Protein AF-A0A7W1HZV4-F1 (afdb_monomer_lite)

pLDDT: mean 91.13, std 12.48, range [57.09, 98.56]

Structure (mmCIF, N/CA/C/O backbone):
data_AF-A0A7W1HZV4-F1
#
_entry.id   AF-A0A7W1HZV4-F1
#
loop_
_atom_site.group_PDB
_atom_site.id
_atom_site.type_symbol
_atom_site.label_atom_id
_atom_site.label_alt_id
_atom_site.label_comp_id
_atom_site.label_asym_id
_atom_site.label_entity_id
_atom_site.label_seq_id
_atom_site.pdbx_PDB_ins_code
_atom_site.Cartn_x
_atom_site.Cartn_y
_atom_site.Cartn_z
_atom_site.occupancy
_atom_site.B_iso_or_equiv
_atom_site.auth_seq_id
_atom_site.auth_comp_id
_atom_site.auth_asym_id
_atom_site.auth_atom_id
_atom_site.pdbx_PDB_model_num
ATOM 1 N N . ARG A 1 1 ? -14.828 14.878 29.912 1.00 62.75 1 ARG A N 1
ATOM 2 C CA . ARG A 1 1 ? -13.774 13.924 30.340 1.00 62.75 1 ARG A CA 1
ATOM 3 C C . ARG A 1 1 ? -13.865 12.704 29.435 1.00 62.75 1 ARG A C 1
ATOM 5 O O . ARG A 1 1 ? -14.983 12.271 29.196 1.00 62.75 1 ARG A O 1
ATOM 12 N N . GLN A 1 2 ? -12.748 12.208 28.901 1.00 77.06 2 GLN A N 1
ATOM 13 C CA . GLN A 1 2 ? -12.726 10.921 28.188 1.00 77.06 2 GLN A CA 1
ATOM 14 C C . GLN A 1 2 ? -12.885 9.762 29.192 1.00 77.06 2 GLN A C 1
ATOM 16 O O . GLN A 1 2 ? -12.578 9.943 30.370 1.00 77.06 2 GLN A O 1
ATOM 21 N N . SER A 1 3 ? -13.397 8.609 28.743 1.00 88.19 3 SER A N 1
ATOM 22 C CA . SER A 1 3 ? -13.813 7.478 29.595 1.00 88.19 3 SER A CA 1
ATOM 23 C C . SER A 1 3 ? -12.667 6.701 30.254 1.00 88.19 3 SER A C 1
ATOM 25 O O . SER A 1 3 ? -12.915 5.979 31.212 1.00 88.19 3 SER A O 1
ATOM 27 N N . GLY A 1 4 ? -11.427 6.837 29.766 1.00 91.94 4 GLY A N 1
ATOM 28 C CA . GLY A 1 4 ? -10.274 6.082 30.277 1.00 91.94 4 GLY A CA 1
ATOM 29 C C . GLY A 1 4 ? -10.268 4.597 29.891 1.00 91.94 4 GLY A C 1
ATOM 30 O O . GLY A 1 4 ? -9.526 3.822 30.488 1.00 91.94 4 GLY A O 1
ATOM 31 N N . ASP A 1 5 ? -11.073 4.190 28.905 1.00 95.62 5 ASP A N 1
ATOM 32 C CA . ASP A 1 5 ? -11.137 2.803 28.435 1.00 95.62 5 ASP A CA 1
ATOM 33 C C . ASP A 1 5 ? -9.933 2.448 27.547 1.00 95.62 5 ASP A C 1
ATOM 35 O O . ASP A 1 5 ? -9.954 2.573 26.320 1.00 95.62 5 ASP A O 1
ATOM 39 N N . VAL A 1 6 ? -8.851 2.019 28.195 1.00 95.25 6 VAL A N 1
ATOM 40 C CA . VAL A 1 6 ? -7.590 1.660 27.532 1.00 95.25 6 VAL A CA 1
ATOM 41 C C . VAL A 1 6 ? -7.748 0.426 26.639 1.00 95.25 6 VAL A C 1
ATOM 43 O O . VAL A 1 6 ? -7.183 0.386 25.546 1.00 95.25 6 VAL A O 1
ATOM 46 N N . LEU A 1 7 ? -8.521 -0.576 27.071 1.00 96.50 7 LEU A N 1
ATOM 47 C CA . LEU A 1 7 ? -8.695 -1.816 26.309 1.00 96.50 7 LEU A CA 1
ATOM 48 C C . LEU A 1 7 ? -9.557 -1.588 25.061 1.00 96.50 7 LEU A C 1
ATOM 50 O O . LEU A 1 7 ? -9.217 -2.098 23.991 1.00 96.50 7 LEU A O 1
ATOM 54 N N . GLY A 1 8 ? -10.614 -0.778 25.161 1.00 96.56 8 GLY A N 1
ATOM 55 C CA . GLY A 1 8 ? -11.421 -0.367 24.011 1.00 96.56 8 GLY A CA 1
ATOM 56 C C . GLY A 1 8 ? -10.635 0.485 23.009 1.00 96.56 8 GLY A C 1
ATOM 57 O O . GLY A 1 8 ? -10.703 0.251 21.797 1.00 96.56 8 GLY A O 1
ATOM 58 N N . ALA A 1 9 ? -9.810 1.416 23.502 1.00 96.38 9 ALA A N 1
ATOM 59 C CA . ALA A 1 9 ? -8.919 2.205 22.65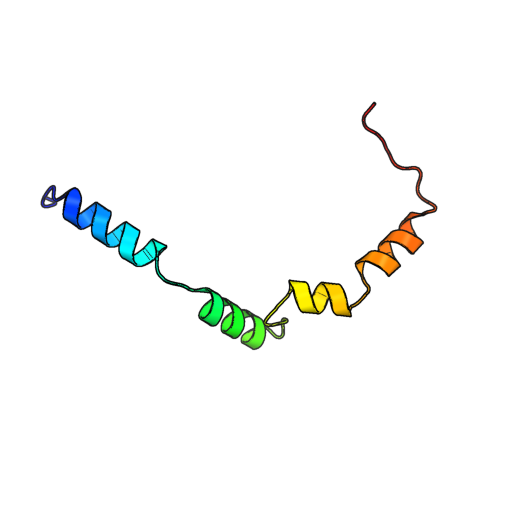1 1.00 96.38 9 ALA A CA 1
ATOM 60 C C . ALA A 1 9 ? -7.904 1.317 21.910 1.00 96.38 9 ALA A C 1
ATOM 62 O O . ALA A 1 9 ? -7.706 1.465 20.704 1.00 96.38 9 ALA A O 1
ATOM 63 N N . HIS A 1 10 ? -7.303 0.348 22.607 1.00 97.12 10 HIS A N 1
ATOM 64 C CA . HIS A 1 10 ? -6.373 -0.603 22.004 1.00 97.12 10 HIS A CA 1
ATOM 65 C C . HIS A 1 10 ? -7.042 -1.476 20.933 1.00 97.12 10 HIS A C 1
ATOM 67 O O . HIS A 1 10 ? -6.488 -1.638 19.845 1.00 97.12 10 HIS A O 1
ATOM 73 N N . ARG A 1 11 ? -8.253 -1.986 21.203 1.00 97.81 11 ARG A N 1
ATOM 74 C CA . ARG A 1 11 ? -9.027 -2.775 20.233 1.00 97.81 11 ARG A CA 1
ATOM 75 C C . ARG A 1 11 ? -9.276 -1.990 18.947 1.00 97.81 11 ARG A C 1
ATOM 77 O O . ARG A 1 11 ? -8.999 -2.506 17.873 1.00 97.81 11 ARG A O 1
ATOM 84 N N . THR A 1 12 ? -9.697 -0.732 19.070 1.00 97.69 12 THR A N 1
ATOM 85 C CA . THR A 1 12 ? -9.944 0.155 17.920 1.00 97.69 12 THR A CA 1
ATOM 86 C C . THR A 1 12 ? -8.718 0.271 17.010 1.00 97.69 12 THR A C 1
ATOM 88 O O . THR A 1 12 ? -8.836 0.204 15.788 1.00 97.69 12 THR A O 1
ATOM 91 N N . LEU A 1 13 ? -7.526 0.419 17.597 1.00 98.31 13 LEU A N 1
ATOM 92 C CA . LEU A 1 13 ? -6.282 0.500 16.829 1.00 98.31 13 LEU A CA 1
ATOM 93 C C . LEU A 1 13 ? -5.934 -0.825 16.145 1.00 98.31 13 LEU A C 1
ATOM 95 O O . LEU A 1 13 ? -5.502 -0.814 14.994 1.00 98.31 13 LEU A O 1
ATOM 99 N N . LEU A 1 14 ? -6.122 -1.955 16.831 1.00 98.56 14 LEU A N 1
ATOM 100 C CA . LEU A 1 14 ? -5.852 -3.269 16.250 1.00 98.56 14 LEU A CA 1
ATOM 101 C C . LEU A 1 14 ? -6.804 -3.605 15.101 1.00 98.56 14 LEU A C 1
ATOM 103 O O . LEU A 1 14 ? -6.350 -4.152 14.099 1.00 98.56 14 LEU A O 1
ATOM 107 N N . ASP A 1 15 ? -8.082 -3.245 15.209 1.00 98.50 15 ASP A N 1
ATOM 108 C CA . ASP A 1 15 ? -9.063 -3.475 14.146 1.00 98.50 15 ASP A CA 1
ATOM 109 C C . ASP A 1 15 ? -8.690 -2.679 12.879 1.00 98.50 15 ASP A C 1
ATOM 111 O O . ASP A 1 15 ? -8.704 -3.210 11.765 1.00 98.50 15 ASP A O 1
ATOM 115 N N . ALA A 1 16 ? -8.253 -1.425 13.045 1.00 98.38 16 ALA A N 1
ATOM 116 C CA . ALA A 1 16 ? -7.739 -0.615 11.942 1.00 98.38 16 ALA A CA 1
ATOM 117 C C . ALA A 1 16 ? -6.438 -1.189 11.352 1.00 98.38 16 ALA A C 1
ATOM 119 O O . ALA A 1 16 ? -6.313 -1.305 10.135 1.00 98.38 16 ALA A O 1
ATOM 120 N N . TYR A 1 17 ? -5.482 -1.581 12.199 1.00 98.00 17 TYR A N 1
ATOM 121 C CA . TYR A 1 17 ? -4.198 -2.146 11.770 1.00 98.00 17 TYR A CA 1
ATOM 122 C C . TYR A 1 17 ? -4.355 -3.465 11.002 1.00 98.00 17 TYR A C 1
ATOM 124 O O . TYR A 1 17 ? -3.658 -3.695 10.015 1.00 98.00 17 TYR A O 1
ATOM 132 N N . ALA A 1 18 ? -5.276 -4.326 11.438 1.00 98.19 18 ALA A N 1
ATOM 133 C CA . ALA A 1 18 ? -5.529 -5.621 10.816 1.00 98.19 18 ALA A CA 1
ATOM 134 C C . ALA A 1 18 ? -6.286 -5.518 9.481 1.00 98.19 1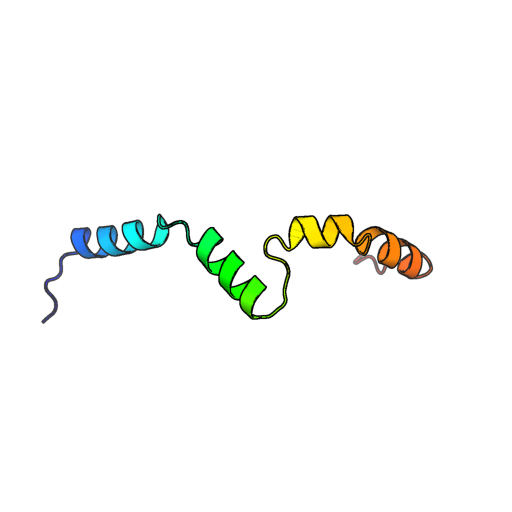8 ALA A C 1
ATOM 136 O O . ALA A 1 18 ? -6.400 -6.511 8.759 1.00 98.19 18 ALA A O 1
ATOM 137 N N . THR A 1 19 ? -6.812 -4.340 9.140 1.00 98.50 19 THR A N 1
ATOM 138 C CA . THR A 1 19 ? -7.546 -4.143 7.892 1.00 98.50 19 THR A CA 1
ATOM 139 C C . THR A 1 19 ? -6.590 -4.178 6.701 1.00 98.50 19 THR A C 1
ATOM 141 O O . THR A 1 19 ? -5.709 -3.330 6.552 1.00 98.50 19 THR A O 1
ATOM 144 N N . ASP A 1 20 ? -6.798 -5.136 5.798 1.00 98.25 20 ASP A N 1
ATOM 145 C CA . ASP A 1 20 ? -6.043 -5.200 4.552 1.00 98.25 20 ASP A CA 1
ATOM 146 C C . ASP A 1 20 ? -6.494 -4.110 3.569 1.00 98.25 20 ASP A C 1
ATOM 148 O O . ASP A 1 20 ? -7.483 -4.245 2.847 1.00 98.25 20 ASP A O 1
ATOM 152 N N . VAL A 1 21 ? -5.727 -3.024 3.518 1.00 98.31 21 VAL A N 1
ATOM 153 C CA . VAL A 1 21 ? -5.967 -1.893 2.613 1.00 98.31 21 VAL A CA 1
ATOM 154 C C . VAL A 1 21 ? -5.296 -2.047 1.243 1.00 98.31 21 VAL A C 1
ATOM 156 O O . VAL A 1 21 ? -5.456 -1.172 0.389 1.00 98.31 21 VAL A O 1
ATOM 159 N N . ARG A 1 22 ? -4.572 -3.147 0.972 1.00 97.38 22 ARG A N 1
ATOM 160 C CA . ARG A 1 22 ? -3.874 -3.346 -0.316 1.00 97.38 22 ARG A CA 1
ATOM 161 C C . ARG A 1 22 ? -4.814 -3.248 -1.529 1.00 97.38 22 ARG A C 1
ATOM 163 O O . ARG A 1 22 ? -4.424 -2.578 -2.489 1.00 97.38 22 ARG A O 1
ATOM 170 N N . PRO A 1 23 ? -6.048 -3.801 -1.506 1.00 98.06 23 PRO A N 1
ATOM 171 C CA . PRO A 1 23 ? -6.992 -3.636 -2.614 1.00 98.06 23 PRO A CA 1
ATOM 172 C C . PRO A 1 23 ? -7.415 -2.178 -2.839 1.00 98.06 23 PRO A C 1
ATOM 174 O O . PRO A 1 23 ? -7.597 -1.761 -3.982 1.00 98.06 23 PRO A O 1
ATOM 177 N N . LEU A 1 24 ? -7.544 -1.380 -1.772 1.00 98.25 24 LEU A N 1
ATOM 178 C CA . LEU A 1 24 ? -7.867 0.045 -1.885 1.00 98.25 24 LEU A CA 1
ATOM 179 C C . LEU A 1 24 ? -6.701 0.819 -2.507 1.00 98.25 24 LEU A C 1
ATOM 181 O O . LEU A 1 24 ? -6.905 1.587 -3.445 1.00 98.25 24 LEU A O 1
ATOM 185 N N . CYS A 1 25 ? -5.471 0.573 -2.048 1.00 98.25 25 CYS A N 1
ATOM 186 C CA . CYS A 1 25 ? -4.280 1.189 -2.629 1.00 98.25 25 CYS A CA 1
ATOM 187 C C . CYS A 1 25 ? -4.117 0.849 -4.118 1.00 98.25 25 CYS A C 1
ATOM 189 O O . CYS A 1 25 ? -3.712 1.713 -4.891 1.00 98.25 25 CYS A O 1
ATOM 191 N N . ALA A 1 26 ? -4.441 -0.382 -4.530 1.00 98.50 26 ALA A N 1
ATOM 192 C CA . ALA A 1 26 ? -4.404 -0.785 -5.935 1.00 98.50 26 ALA A CA 1
ATOM 193 C C . ALA A 1 26 ? -5.370 0.047 -6.797 1.00 98.50 26 ALA A C 1
ATOM 195 O O . ALA A 1 26 ? -4.950 0.599 -7.811 1.00 98.50 26 ALA A O 1
ATOM 196 N N . LYS A 1 27 ? -6.622 0.221 -6.349 1.00 98.50 27 LYS A N 1
ATOM 197 C CA . LYS A 1 27 ? -7.624 1.055 -7.041 1.00 98.50 27 LYS A CA 1
ATOM 198 C C . LYS A 1 27 ? -7.204 2.519 -7.142 1.00 98.50 27 LYS A C 1
ATOM 200 O O . LYS A 1 27 ? -7.396 3.148 -8.176 1.00 98.50 27 LYS A O 1
ATOM 205 N N . VAL A 1 28 ? -6.613 3.068 -6.078 1.00 98.50 28 VAL A N 1
ATOM 206 C CA . VAL A 1 28 ? -6.120 4.454 -6.094 1.00 98.50 28 VAL A CA 1
ATOM 207 C C . VAL A 1 28 ? -4.994 4.613 -7.117 1.00 98.50 28 VAL A C 1
ATOM 209 O O . VAL A 1 28 ? -5.050 5.542 -7.919 1.00 98.50 28 VAL A O 1
ATOM 212 N N . ARG A 1 29 ? -4.022 3.688 -7.163 1.00 98.44 29 ARG A N 1
ATOM 213 C CA . ARG A 1 29 ? -2.970 3.704 -8.197 1.00 98.44 29 ARG A CA 1
ATOM 214 C C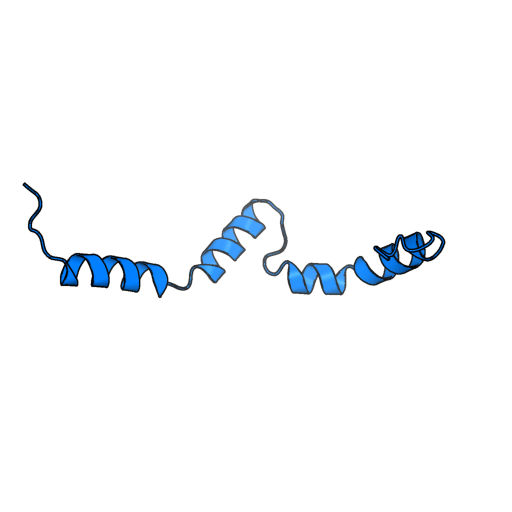 . ARG A 1 29 ? -3.562 3.683 -9.602 1.00 98.44 29 ARG A C 1
ATOM 216 O O . ARG A 1 29 ? -3.197 4.532 -10.408 1.00 98.44 29 ARG A O 1
ATOM 223 N N . GLU A 1 30 ? -4.508 2.783 -9.856 1.00 98.06 30 GLU A N 1
ATOM 224 C CA . GLU A 1 30 ? -5.191 2.679 -11.149 1.00 98.06 30 GLU A CA 1
ATOM 225 C C . GLU A 1 30 ? -5.902 3.986 -11.530 1.00 98.06 30 GLU A C 1
ATOM 227 O O . GLU A 1 30 ? -5.726 4.476 -12.642 1.00 98.06 30 GLU A O 1
ATOM 232 N N . SER A 1 31 ? -6.618 4.618 -10.591 1.00 98.31 31 SER A N 1
ATOM 233 C CA . SER A 1 31 ? -7.288 5.908 -10.832 1.00 98.31 31 SER A CA 1
ATOM 234 C C . SER A 1 31 ? -6.326 7.055 -11.163 1.00 98.31 31 SER A C 1
ATOM 236 O O . SER A 1 31 ? -6.715 8.024 -11.810 1.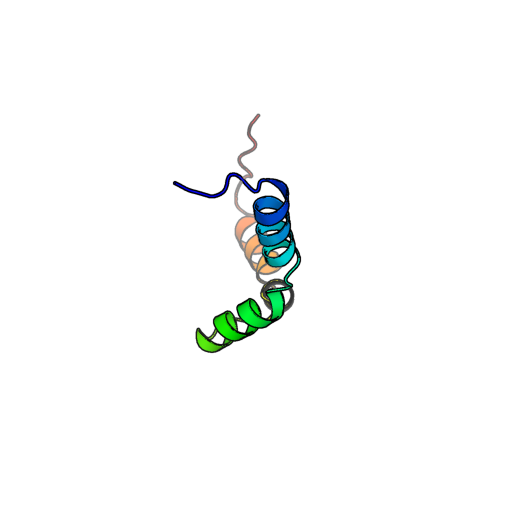00 98.31 31 SER A O 1
ATOM 238 N N . MET A 1 32 ? -5.065 6.936 -10.745 1.00 98.19 32 MET A N 1
ATOM 239 C CA . MET A 1 32 ? -3.988 7.878 -11.053 1.00 98.19 32 MET A CA 1
ATOM 240 C C . MET A 1 32 ? -3.190 7.480 -12.309 1.00 98.19 32 MET A C 1
ATOM 242 O O . MET A 1 32 ? -2.179 8.111 -12.609 1.00 98.19 32 MET A O 1
ATOM 246 N N . GLY A 1 33 ? -3.605 6.433 -13.031 1.00 97.69 33 GLY A N 1
ATOM 247 C CA . GLY A 1 33 ? -2.910 5.918 -14.215 1.00 97.69 33 GLY A CA 1
ATOM 248 C C . GLY A 1 33 ? -1.637 5.121 -13.911 1.00 97.69 33 GLY A C 1
ATOM 249 O O . GLY A 1 33 ? -0.836 4.884 -14.812 1.00 97.69 33 GLY A O 1
ATOM 250 N N . ALA A 1 34 ? -1.425 4.715 -12.658 1.00 97.75 34 ALA A N 1
ATOM 251 C CA . ALA A 1 34 ? -0.284 3.911 -12.233 1.00 97.75 34 ALA A CA 1
ATOM 252 C C . ALA A 1 34 ? -0.631 2.414 -12.150 1.00 97.75 34 ALA A C 1
ATOM 254 O O . ALA A 1 34 ? -1.793 2.021 -12.036 1.00 97.75 34 ALA A O 1
ATOM 255 N N . ALA A 1 35 ? 0.397 1.562 -12.154 1.00 97.94 35 ALA A N 1
ATOM 256 C CA . ALA A 1 35 ? 0.226 0.116 -12.054 1.00 97.94 35 ALA A CA 1
ATOM 257 C C . ALA A 1 35 ? -0.373 -0.316 -10.701 1.00 97.94 35 ALA A C 1
ATOM 259 O O . ALA A 1 35 ? 0.088 0.092 -9.631 1.00 97.94 35 ALA A O 1
ATOM 260 N N . VAL A 1 36 ? -1.360 -1.218 -10.753 1.00 97.75 36 VAL A N 1
ATOM 261 C CA . VAL A 1 36 ? -1.986 -1.833 -9.566 1.00 97.75 36 VAL A CA 1
ATOM 262 C C . VAL A 1 36 ? -0.981 -2.628 -8.724 1.00 97.75 36 VAL A C 1
ATOM 264 O O . VAL A 1 36 ? -1.005 -2.547 -7.493 1.00 97.75 36 VAL A O 1
ATOM 267 N N . ASP A 1 37 ? -0.062 -3.327 -9.399 1.00 97.69 37 ASP A N 1
ATOM 268 C CA . ASP A 1 37 ? 1.095 -4.016 -8.827 1.00 97.69 37 ASP A CA 1
ATOM 269 C C . ASP A 1 37 ? 2.388 -3.356 -9.341 1.00 97.69 37 ASP A C 1
ATOM 271 O O . ASP A 1 37 ? 2.873 -3.695 -10.428 1.00 97.69 37 ASP A O 1
ATOM 275 N N . PRO A 1 38 ? 2.954 -2.404 -8.579 1.00 97.50 38 PRO A N 1
ATOM 276 C CA . PRO A 1 38 ? 4.130 -1.657 -9.011 1.00 97.50 38 PRO A CA 1
ATOM 277 C C . PRO A 1 38 ? 5.394 -2.522 -9.090 1.00 97.50 38 PRO A C 1
ATOM 279 O O . PRO A 1 38 ? 6.286 -2.217 -9.877 1.00 97.50 38 PRO A O 1
ATOM 282 N N . ILE A 1 39 ? 5.494 -3.605 -8.311 1.00 96.94 39 ILE A N 1
ATOM 283 C CA . ILE A 1 39 ? 6.684 -4.465 -8.320 1.00 96.94 39 ILE A CA 1
ATOM 284 C C . ILE A 1 39 ? 6.664 -5.378 -9.540 1.00 96.94 39 ILE A C 1
ATOM 286 O O . ILE A 1 39 ? 7.691 -5.539 -10.200 1.00 96.94 39 ILE A O 1
ATOM 290 N N . ALA A 1 40 ? 5.511 -5.965 -9.865 1.00 97.75 40 ALA A N 1
ATOM 291 C CA . ALA A 1 40 ? 5.380 -6.745 -11.089 1.00 97.75 40 ALA A CA 1
ATOM 292 C C . ALA A 1 40 ? 5.588 -5.871 -12.332 1.00 97.75 40 ALA A C 1
ATOM 294 O O . ALA A 1 40 ? 6.239 -6.308 -13.278 1.00 97.75 40 ALA A O 1
ATOM 295 N N . ASP A 1 41 ? 5.085 -4.635 -12.319 1.00 98.19 41 ASP A N 1
ATOM 296 C CA . ASP A 1 41 ? 5.297 -3.689 -13.414 1.00 98.19 41 ASP A CA 1
ATOM 297 C C . ASP A 1 41 ? 6.765 -3.301 -13.583 1.00 98.19 41 ASP A C 1
ATOM 299 O O . ASP A 1 41 ? 7.320 -3.430 -14.674 1.00 98.19 41 ASP A O 1
ATOM 303 N N . PHE A 1 42 ? 7.437 -2.973 -12.478 1.00 97.62 42 PHE A N 1
ATOM 304 C CA . PHE A 1 42 ? 8.872 -2.717 -12.469 1.00 97.62 42 PHE A CA 1
ATOM 305 C C . PHE A 1 42 ? 9.670 -3.895 -13.042 1.00 97.62 42 PHE A C 1
ATOM 307 O O . PHE A 1 42 ? 10.516 -3.693 -13.912 1.00 97.62 42 PHE A O 1
ATOM 314 N N . LYS A 1 43 ? 9.364 -5.130 -12.626 1.00 97.81 43 LYS A N 1
ATOM 315 C CA . LYS A 1 43 ? 10.025 -6.336 -13.151 1.00 97.81 43 LYS A CA 1
ATOM 316 C C . LYS A 1 43 ? 9.788 -6.522 -14.650 1.00 97.81 43 LYS A C 1
ATOM 318 O O . LYS A 1 43 ? 10.727 -6.824 -15.375 1.00 97.81 43 LYS A O 1
ATOM 323 N N . ARG A 1 44 ? 8.557 -6.318 -15.133 1.00 97.75 44 ARG A N 1
ATOM 324 C CA . ARG A 1 44 ? 8.244 -6.407 -16.572 1.00 97.75 44 ARG A CA 1
ATOM 325 C C . ARG A 1 44 ? 8.909 -5.306 -17.391 1.00 97.75 44 ARG A C 1
ATOM 327 O O . ARG A 1 44 ? 9.222 -5.534 -18.553 1.00 97.75 44 ARG A O 1
ATOM 334 N N . SER A 1 45 ? 9.114 -4.128 -16.805 1.00 97.25 45 SER A N 1
ATOM 335 C CA . SER A 1 45 ? 9.678 -2.977 -17.513 1.00 97.25 45 SER A CA 1
ATOM 336 C C . SER A 1 45 ? 11.139 -3.168 -17.941 1.00 97.25 45 SER A C 1
ATOM 338 O O . SER A 1 45 ? 11.625 -2.417 -18.785 1.00 97.25 45 SER A O 1
ATOM 340 N N . GLY A 1 46 ? 11.866 -4.124 -17.343 1.00 97.12 46 GLY A N 1
ATOM 341 C CA . GLY A 1 46 ? 13.302 -4.308 -17.583 1.00 97.12 46 GLY A CA 1
ATOM 342 C C . GLY A 1 46 ? 14.149 -3.096 -17.169 1.00 97.12 46 GLY A C 1
ATOM 343 O O . GLY A 1 46 ? 15.285 -2.921 -17.622 1.00 97.12 46 GLY A O 1
ATOM 344 N N . TYR A 1 47 ? 13.573 -2.188 -16.369 1.00 96.38 47 TYR A N 1
ATOM 345 C CA . TYR A 1 47 ? 14.205 -0.929 -15.991 1.00 96.38 47 TYR A CA 1
ATOM 346 C C . TYR A 1 47 ? 15.509 -1.171 -15.232 1.00 96.38 47 TYR A C 1
ATOM 348 O O . TYR A 1 47 ? 16.495 -0.479 -15.482 1.00 96.38 47 TYR A O 1
ATOM 356 N N . ALA A 1 48 ? 15.527 -2.157 -14.332 1.00 95.19 48 ALA A N 1
ATOM 357 C CA . ALA A 1 48 ? 16.703 -2.494 -13.540 1.00 95.19 48 ALA A CA 1
ATOM 358 C C . ALA A 1 48 ? 17.885 -2.900 -14.430 1.00 95.19 48 ALA A C 1
ATOM 360 O O . ALA A 1 48 ? 18.976 -2.353 -14.285 1.00 95.19 48 ALA A O 1
ATOM 361 N N . GLU A 1 49 ? 17.660 -3.799 -15.389 1.00 95.06 49 GLU A N 1
ATOM 362 C CA . GLU A 1 49 ? 18.675 -4.281 -16.325 1.00 95.06 49 GLU A CA 1
ATOM 363 C C . GLU A 1 49 ? 19.170 -3.155 -17.234 1.00 95.06 49 GLU A C 1
ATOM 365 O O . GLU A 1 49 ? 20.373 -3.013 -17.465 1.00 95.06 49 GLU A O 1
ATOM 370 N N . ARG A 1 50 ? 18.248 -2.320 -17.730 1.00 94.81 50 ARG A N 1
ATOM 371 C CA . ARG A 1 50 ? 18.595 -1.171 -18.568 1.00 94.81 50 ARG A CA 1
ATOM 372 C C . ARG A 1 50 ? 19.484 -0.180 -17.815 1.00 94.81 50 ARG A C 1
ATOM 374 O O . ARG A 1 50 ? 20.544 0.174 -18.322 1.00 94.81 50 ARG A O 1
ATOM 381 N N . VAL A 1 51 ? 19.090 0.217 -16.607 1.00 93.62 51 VAL A N 1
ATOM 382 C CA . VAL A 1 51 ? 19.860 1.160 -15.784 1.00 93.62 51 VAL A CA 1
ATOM 383 C C . VAL A 1 51 ? 21.191 0.564 -15.335 1.00 93.62 51 VAL A C 1
ATOM 385 O O . VAL A 1 51 ? 22.188 1.280 -15.290 1.00 93.62 51 VAL A O 1
ATOM 388 N N . ALA A 1 52 ? 21.24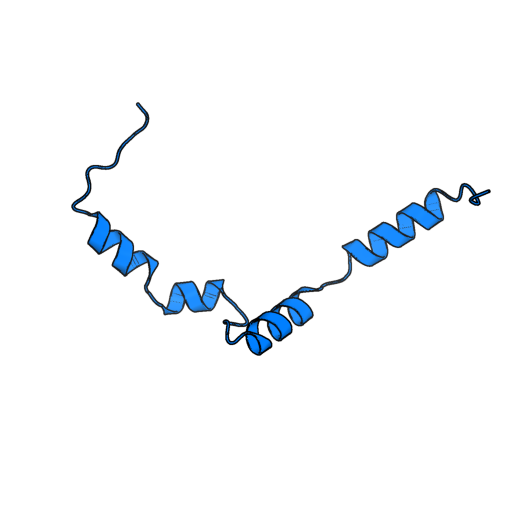6 -0.735 -15.032 1.00 92.00 52 ALA A N 1
ATOM 389 C CA . ALA A 1 52 ? 22.500 -1.408 -14.704 1.00 92.00 52 ALA A CA 1
ATOM 390 C C . ALA A 1 52 ? 23.497 -1.338 -15.870 1.00 92.00 52 ALA A C 1
ATOM 392 O O . ALA A 1 52 ? 24.663 -1.022 -15.652 1.00 92.00 52 ALA A O 1
ATOM 393 N N . ARG A 1 53 ? 23.035 -1.556 -17.110 1.00 91.25 53 ARG A N 1
ATOM 394 C CA . ARG A 1 53 ? 23.866 -1.410 -18.313 1.00 91.25 53 ARG A CA 1
ATOM 395 C C . ARG A 1 53 ? 24.307 0.036 -18.543 1.00 91.25 53 ARG A C 1
ATOM 397 O O . ARG A 1 53 ? 25.475 0.260 -18.821 1.00 91.25 53 ARG A O 1
ATOM 404 N N . GLU A 1 54 ? 23.401 1.002 -18.395 1.00 90.56 54 GLU A N 1
ATOM 405 C CA . GLU A 1 54 ? 23.710 2.437 -18.535 1.00 90.56 54 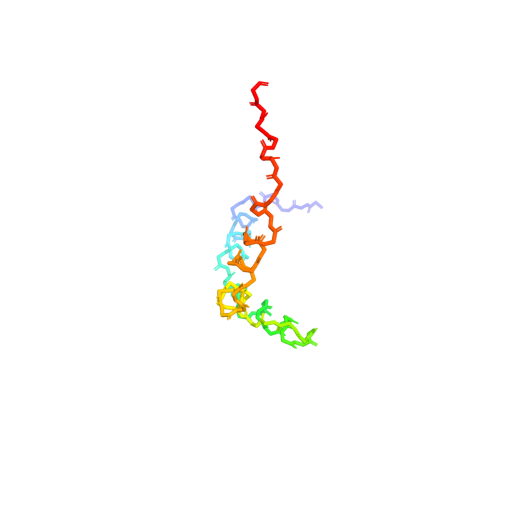GLU A CA 1
ATOM 406 C C . GLU A 1 54 ? 24.736 2.918 -17.493 1.00 90.56 54 GLU A C 1
ATOM 408 O O . GLU A 1 54 ? 25.544 3.795 -17.776 1.00 90.56 54 GLU A O 1
ATOM 413 N N . ARG A 1 55 ? 24.722 2.344 -16.283 1.00 86.00 55 ARG A N 1
ATOM 414 C CA . ARG A 1 55 ? 25.634 2.709 -15.186 1.00 86.00 55 ARG A CA 1
ATOM 415 C C . ARG A 1 55 ? 26.914 1.881 -15.129 1.00 86.00 55 ARG A C 1
ATOM 417 O O . ARG A 1 55 ? 27.774 2.207 -14.319 1.00 86.00 55 ARG A O 1
ATOM 424 N N . ALA A 1 56 ? 27.059 0.842 -15.952 1.00 73.06 56 ALA A N 1
ATOM 425 C CA . ALA A 1 56 ? 28.241 -0.024 -15.953 1.00 73.06 56 ALA A CA 1
ATOM 426 C C . ALA A 1 56 ? 29.546 0.731 -16.286 1.00 73.06 56 ALA A C 1
ATOM 428 O O . ALA A 1 56 ? 30.626 0.269 -15.934 1.00 73.06 56 ALA A O 1
ATOM 429 N N . GLU A 1 57 ? 29.446 1.906 -16.914 1.00 64.06 57 GLU A N 1
ATOM 430 C CA . GLU A 1 57 ? 30.576 2.796 -17.214 1.00 64.06 57 GLU A CA 1
ATOM 431 C C . GLU A 1 57 ? 30.916 3.766 -16.061 1.00 64.06 57 GLU A C 1
ATOM 433 O O . GLU A 1 57 ? 31.932 4.458 -16.101 1.00 64.06 57 GLU A O 1
ATOM 438 N N . GLY A 1 58 ? 30.087 3.825 -15.013 1.00 64.06 58 GLY A N 1
ATOM 439 C CA . GLY A 1 58 ? 30.322 4.644 -13.828 1.00 64.06 58 GLY A CA 1
ATOM 440 C C . GLY A 1 58 ? 31.122 3.880 -12.777 1.00 64.06 58 GLY A C 1
ATOM 441 O O . GLY A 1 58 ? 30.657 2.870 -12.252 1.00 64.06 58 GLY A O 1
ATOM 442 N N . VAL A 1 59 ? 32.311 4.380 -12.428 1.00 62.84 59 VAL A N 1
ATOM 443 C CA . VAL A 1 59 ? 33.095 3.886 -11.286 1.00 62.84 59 VAL A CA 1
ATOM 444 C C . VAL A 1 59 ? 32.203 3.905 -10.044 1.00 62.84 59 VAL A C 1
ATOM 446 O O . VAL A 1 59 ? 31.752 4.968 -9.614 1.00 62.84 59 VAL A O 1
ATOM 449 N N . GLY A 1 60 ? 31.919 2.731 -9.477 1.00 63.44 60 GLY A N 1
ATOM 450 C CA . GLY A 1 60 ? 31.174 2.627 -8.230 1.00 63.44 60 GLY A CA 1
ATOM 451 C C . GLY A 1 60 ? 31.907 3.398 -7.137 1.00 63.44 60 GLY A C 1
ATOM 452 O O . GLY A 1 60 ? 33.000 3.006 -6.735 1.00 63.44 60 GLY A O 1
ATOM 453 N N . ALA A 1 61 ? 31.322 4.499 -6.664 1.00 63.53 61 ALA A N 1
ATOM 454 C CA . ALA A 1 61 ? 31.811 5.195 -5.484 1.00 63.53 61 ALA A CA 1
ATOM 455 C C . ALA A 1 61 ? 31.523 4.311 -4.263 1.00 63.53 61 ALA A C 1
ATOM 457 O O . ALA A 1 61 ? 30.430 4.331 -3.695 1.00 63.53 61 ALA A O 1
ATOM 458 N N . GLY A 1 62 ? 32.489 3.459 -3.924 1.00 64.38 62 GLY A N 1
ATOM 459 C CA . GLY A 1 62 ? 32.502 2.730 -2.667 1.00 64.38 62 GLY A CA 1
ATOM 460 C C . GLY A 1 62 ? 32.827 3.693 -1.533 1.00 64.38 62 GLY A C 1
ATOM 461 O O . GLY A 1 62 ? 33.787 4.454 -1.626 1.00 64.38 62 GLY A O 1
ATOM 462 N N . TRP A 1 63 ? 32.038 3.649 -0.463 1.00 59.69 63 TRP A N 1
ATOM 463 C CA . TRP A 1 63 ? 32.428 4.235 0.817 1.00 59.69 63 TRP A CA 1
ATOM 464 C C . TRP A 1 63 ? 33.421 3.277 1.483 1.00 59.69 63 TRP A C 1
ATOM 466 O O . TRP A 1 63 ? 33.029 2.426 2.281 1.00 59.69 63 TRP A O 1
ATOM 476 N N . GLY A 1 64 ? 34.678 3.356 1.045 1.00 57.09 64 GLY A N 1
ATOM 477 C CA . GLY A 1 64 ? 35.838 2.954 1.838 1.00 57.09 64 GLY A CA 1
ATOM 478 C C . GLY A 1 64 ? 36.306 4.133 2.671 1.00 57.09 64 GLY A C 1
ATOM 479 O O . GLY A 1 64 ? 36.333 5.250 2.107 1.00 57.09 64 GLY A O 1
#

Radius of gyration: 22.03 Å; chains: 1; bounding box: 50×21×49 Å

Secondary structure (DSSP, 8-state):
-----HHHHHHHHHHHHTS--HHHHHHHHHHTT--SSHHHHHHHHTHHHHHHHHHTTS------

Foldseek 3Di:
DDPPPPVVVVVVVVVVVPDDCLQVCLVVCVVVVHHSDNVVVVVVVCVVVVVCVVCVPPDPPDPD

Sequence (64 aa):
RQSGDVLGAHRTLLDAYATDVRPLCAKVRESMGAAVDPIADFKRSGYAERVARERAEGVGAGWG